Protein AF-A0A1H7WVZ8-F1 (afdb_monomer_lite)

Sequence (137 aa):
MSFRLKICACAIALVSASGCVYYPTAINAETFETIVEGRYDPSKQALLADCMFDGWDTVMNYAAFSQARLVKRASGYRLDAISLTNKLLTADLRDDGVITIARMKARSMSTTLGPEIAAAMTCLNRYDVTYKQVGTP

Structure (mmCIF, N/CA/C/O backbone):
data_AF-A0A1H7WVZ8-F1
#
_entry.id   AF-A0A1H7WVZ8-F1
#
loop_
_atom_site.group_PDB
_atom_site.id
_atom_site.type_symbol
_atom_site.label_atom_id
_atom_site.label_alt_id
_atom_site.label_comp_id
_atom_site.label_asym_id
_atom_site.label_entity_id
_atom_site.label_seq_id
_atom_site.pdbx_PDB_ins_code
_atom_site.Cartn_x
_atom_site.Cartn_y
_atom_site.Cartn_z
_atom_site.occupancy
_atom_site.B_iso_or_equiv
_atom_site.auth_seq_id
_atom_site.auth_comp_id
_atom_site.auth_asym_id
_atom_site.auth_atom_id
_atom_site.pdbx_PDB_model_num
ATOM 1 N N . MET A 1 1 ? 59.643 -41.767 -29.388 1.00 38.41 1 MET A N 1
ATOM 2 C CA . MET A 1 1 ? 59.659 -40.288 -29.343 1.00 38.41 1 MET A CA 1
ATOM 3 C C . MET A 1 1 ? 58.390 -39.81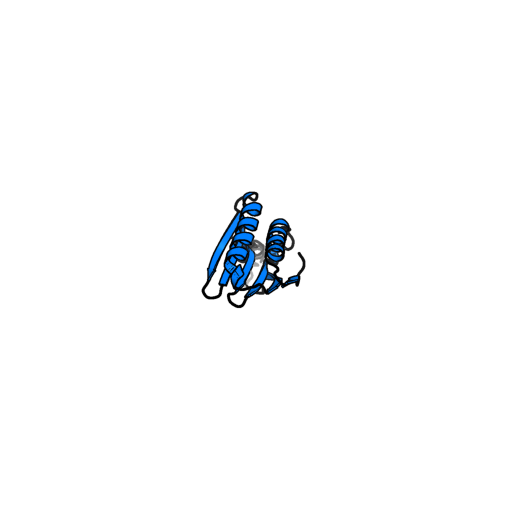6 -28.653 1.00 38.41 1 MET A C 1
ATOM 5 O O . MET A 1 1 ? 57.305 -40.159 -29.099 1.00 38.41 1 MET A O 1
ATOM 9 N N . SER A 1 2 ? 58.545 -39.130 -27.522 1.00 33.78 2 SER A N 1
ATOM 10 C CA . SER A 1 2 ? 57.467 -38.649 -26.652 1.00 33.78 2 SER A CA 1
ATOM 11 C C . SER A 1 2 ? 56.870 -37.316 -27.120 1.00 33.78 2 SER A C 1
ATOM 13 O O . SER A 1 2 ? 57.621 -36.416 -27.470 1.00 33.78 2 SER A O 1
ATOM 15 N N . PHE A 1 3 ? 55.537 -37.213 -26.998 1.00 36.47 3 PHE A N 1
ATOM 16 C CA . PHE A 1 3 ? 54.720 -36.054 -26.581 1.00 36.47 3 PHE A CA 1
ATOM 17 C C . PHE A 1 3 ? 54.907 -34.681 -27.279 1.00 36.47 3 PHE A C 1
ATOM 19 O O . PHE A 1 3 ? 55.936 -34.036 -27.135 1.00 36.47 3 PHE A O 1
ATOM 26 N N . ARG A 1 4 ? 53.833 -34.111 -27.858 1.00 40.03 4 ARG A N 1
ATOM 27 C CA . ARG A 1 4 ? 52.813 -33.257 -27.183 1.00 40.03 4 ARG A CA 1
ATOM 28 C C . ARG A 1 4 ? 51.833 -32.683 -28.224 1.00 40.03 4 ARG A C 1
ATOM 30 O O . ARG A 1 4 ? 52.191 -31.788 -28.982 1.00 40.03 4 ARG A O 1
ATOM 37 N N . LEU A 1 5 ? 50.579 -33.141 -28.208 1.00 41.66 5 LEU A N 1
ATOM 38 C CA . LEU A 1 5 ? 49.470 -32.455 -28.879 1.00 41.66 5 LEU A CA 1
ATOM 39 C C . LEU A 1 5 ? 49.094 -31.229 -28.025 1.00 41.66 5 LEU A C 1
ATOM 41 O O . LEU A 1 5 ? 48.560 -31.372 -26.926 1.00 41.66 5 LEU A O 1
ATOM 45 N N . LYS A 1 6 ? 49.423 -30.021 -28.494 1.00 44.91 6 LYS A N 1
ATOM 46 C CA . LYS A 1 6 ? 48.950 -28.762 -27.902 1.00 44.91 6 LYS A CA 1
ATOM 47 C C . LYS A 1 6 ? 47.522 -28.513 -28.387 1.00 44.91 6 LYS A C 1
ATOM 49 O O . LYS A 1 6 ? 47.321 -27.901 -29.430 1.00 44.91 6 LYS A O 1
ATOM 54 N N . ILE A 1 7 ? 46.537 -29.011 -27.647 1.00 50.94 7 ILE A N 1
ATOM 55 C CA . ILE A 1 7 ? 45.140 -28.627 -27.854 1.00 50.94 7 ILE A CA 1
ATOM 56 C C . ILE A 1 7 ? 44.992 -27.205 -27.308 1.00 50.94 7 ILE A C 1
ATOM 58 O O . ILE A 1 7 ? 45.063 -26.973 -26.102 1.00 50.94 7 ILE A O 1
ATOM 62 N N . CYS A 1 8 ? 44.879 -26.250 -28.232 1.00 41.50 8 CYS A N 1
ATOM 63 C CA . CYS A 1 8 ? 44.559 -24.853 -27.975 1.00 41.50 8 CYS A CA 1
ATOM 64 C C . CYS A 1 8 ? 43.297 -24.744 -27.110 1.00 41.50 8 CYS A C 1
ATOM 66 O O . CYS A 1 8 ? 42.184 -25.020 -27.554 1.00 41.50 8 CYS A O 1
ATOM 68 N N . ALA A 1 9 ? 43.495 -24.304 -25.872 1.00 46.31 9 ALA A N 1
ATOM 69 C CA . ALA A 1 9 ? 42.468 -23.874 -24.940 1.00 46.31 9 ALA A CA 1
ATOM 70 C C . ALA A 1 9 ? 41.797 -22.573 -25.424 1.00 46.31 9 ALA A C 1
ATOM 72 O O . ALA A 1 9 ? 42.121 -21.491 -24.948 1.00 46.31 9 ALA A O 1
ATOM 73 N N . CYS A 1 10 ? 40.876 -22.669 -26.387 1.00 44.88 10 CYS A N 1
ATOM 74 C CA . CYS A 1 10 ? 40.128 -21.514 -26.910 1.00 44.88 10 CYS A CA 1
ATOM 75 C C . CYS A 1 10 ? 38.605 -21.711 -26.930 1.00 44.88 10 CYS A C 1
ATOM 77 O O . CYS A 1 10 ? 37.918 -21.033 -27.686 1.00 44.88 10 CYS A O 1
ATOM 79 N N . ALA A 1 11 ? 38.049 -22.619 -26.124 1.00 48.12 11 ALA A N 1
ATOM 80 C CA . ALA A 1 11 ? 36.643 -22.997 -26.281 1.00 48.12 11 ALA A CA 1
ATOM 81 C C . ALA A 1 11 ? 35.822 -23.083 -24.987 1.00 48.12 11 ALA A C 1
ATOM 83 O O . ALA A 1 11 ? 34.915 -23.897 -24.944 1.00 48.12 11 ALA A O 1
ATOM 84 N N . ILE A 1 12 ? 36.079 -22.291 -23.937 1.00 50.00 12 ILE A N 1
ATOM 85 C CA . ILE A 1 12 ? 35.127 -22.181 -22.807 1.00 50.00 12 ILE A CA 1
ATOM 86 C C . ILE A 1 12 ? 35.235 -20.799 -22.139 1.00 50.00 12 ILE A C 1
ATOM 88 O O . ILE A 1 12 ? 35.856 -20.663 -21.092 1.00 50.00 12 ILE A O 1
ATOM 92 N N . ALA A 1 13 ? 34.666 -19.750 -22.736 1.00 46.44 13 ALA A N 1
ATOM 93 C CA . ALA A 1 13 ? 34.489 -18.464 -22.039 1.00 46.44 13 ALA A CA 1
ATOM 94 C C . ALA A 1 13 ? 33.355 -17.607 -22.632 1.00 46.44 13 ALA A C 1
ATOM 96 O O . ALA A 1 13 ? 33.483 -16.393 -22.740 1.00 46.44 13 ALA A O 1
ATOM 97 N N . LEU A 1 14 ? 32.250 -18.226 -23.057 1.00 47.19 14 LEU A N 1
ATOM 98 C CA . LEU A 1 14 ? 31.080 -17.510 -23.591 1.00 47.19 14 LEU A CA 1
ATOM 99 C C . LEU A 1 14 ? 29.764 -18.138 -23.101 1.00 47.19 14 LEU A C 1
ATOM 101 O O . LEU A 1 14 ? 28.813 -18.307 -23.853 1.00 47.19 14 LEU A O 1
ATOM 105 N N . VAL A 1 15 ? 29.710 -18.498 -21.815 1.00 49.81 15 VAL A N 1
ATOM 106 C CA . VAL A 1 15 ? 28.478 -18.950 -21.146 1.00 49.81 15 VAL A CA 1
ATOM 107 C C . VAL A 1 15 ? 28.370 -18.270 -19.783 1.00 49.81 15 VAL A C 1
ATOM 109 O O . VAL A 1 15 ? 28.648 -18.881 -18.759 1.00 49.81 15 VAL A O 1
ATOM 112 N N . SER A 1 16 ? 28.021 -16.982 -19.753 1.00 52.56 16 SER A N 1
ATOM 113 C CA . SER A 1 16 ? 27.610 -16.327 -18.492 1.00 52.56 16 SER A CA 1
ATOM 114 C C . SER A 1 16 ? 26.893 -14.978 -18.636 1.00 52.56 16 SER A C 1
ATOM 116 O O . SER A 1 16 ? 26.634 -14.336 -17.626 1.00 52.56 16 SER A O 1
ATOM 118 N N . ALA A 1 17 ? 26.507 -14.543 -19.841 1.00 49.12 17 ALA A N 1
ATOM 119 C CA . ALA A 1 17 ? 25.812 -13.260 -20.018 1.00 49.12 17 ALA A CA 1
ATOM 120 C C . ALA A 1 17 ? 24.357 -13.379 -20.503 1.00 49.12 17 ALA A C 1
ATOM 122 O O . ALA A 1 17 ? 23.755 -12.376 -20.871 1.00 49.12 17 ALA A O 1
ATOM 123 N N . SER A 1 18 ? 23.741 -14.566 -20.456 1.00 44.50 18 SER A N 1
ATOM 124 C CA . SER A 1 18 ? 22.276 -14.659 -20.459 1.00 44.50 18 SER A CA 1
ATOM 125 C C . SER A 1 18 ? 21.775 -14.423 -19.034 1.00 44.50 18 SER A C 1
ATOM 127 O O . SER A 1 18 ? 21.312 -15.340 -18.355 1.00 44.50 18 SER A O 1
ATOM 129 N N . GLY A 1 19 ? 21.935 -13.192 -18.548 1.00 46.25 19 GLY A N 1
ATOM 130 C CA . GLY A 1 19 ? 21.243 -12.742 -17.351 1.00 46.25 19 GLY A CA 1
ATOM 131 C C . GLY A 1 19 ? 19.753 -12.731 -17.657 1.00 46.25 19 GLY A C 1
ATOM 132 O O . GLY A 1 19 ? 19.230 -11.734 -18.145 1.00 46.25 19 GLY A O 1
ATOM 133 N N . CYS A 1 20 ? 19.068 -13.850 -17.416 1.00 51.06 20 CYS A N 1
ATOM 134 C CA . CYS A 1 20 ? 17.624 -13.829 -17.260 1.00 51.06 20 CYS A CA 1
ATOM 135 C C . CYS A 1 20 ? 17.352 -12.799 -16.167 1.00 51.06 20 CYS A C 1
ATOM 137 O O . CYS A 1 20 ? 17.705 -13.025 -15.010 1.00 51.06 20 CYS A O 1
ATOM 139 N N . VAL A 1 21 ? 16.789 -11.649 -16.538 1.00 50.06 21 VAL A N 1
ATOM 140 C CA . VAL A 1 21 ? 16.307 -10.664 -15.574 1.00 50.06 21 VAL A CA 1
ATOM 141 C C . VAL A 1 21 ? 15.104 -11.308 -14.893 1.00 50.06 21 VAL A C 1
ATOM 143 O O . VAL A 1 21 ? 13.960 -11.146 -15.312 1.00 50.06 21 VAL A O 1
ATOM 146 N N . TYR A 1 22 ? 15.378 -12.156 -13.902 1.00 52.34 22 TYR A N 1
ATOM 147 C CA . TYR A 1 22 ? 14.358 -12.774 -13.081 1.00 52.34 22 TYR A CA 1
ATOM 148 C C . TYR A 1 22 ? 13.887 -11.703 -12.113 1.00 52.34 22 TYR A C 1
ATOM 150 O O . TYR A 1 22 ? 14.508 -11.435 -11.085 1.00 52.34 22 TYR A O 1
ATOM 158 N N . TYR A 1 23 ? 12.816 -11.022 -12.499 1.00 56.84 23 TYR A N 1
ATOM 159 C CA . TYR A 1 23 ? 12.153 -10.100 -11.603 1.00 56.84 23 TYR A CA 1
ATOM 160 C C . TYR A 1 23 ? 11.539 -10.910 -10.454 1.00 56.84 23 TYR A C 1
ATOM 162 O O . TYR A 1 23 ? 10.819 -11.884 -10.695 1.00 56.84 23 TYR A O 1
ATOM 170 N N . PRO A 1 24 ? 11.848 -10.557 -9.200 1.00 57.88 24 PRO A N 1
ATOM 171 C CA . PRO A 1 24 ? 11.437 -11.359 -8.065 1.00 57.88 24 PRO A CA 1
ATOM 172 C C . PRO A 1 24 ? 9.913 -11.358 -7.911 1.00 57.88 24 PRO A C 1
ATOM 174 O O . PRO A 1 24 ? 9.272 -10.317 -7.793 1.00 57.88 24 PRO A O 1
ATOM 177 N N . THR A 1 25 ? 9.321 -12.549 -7.890 1.00 62.41 25 THR A N 1
ATOM 178 C CA . THR A 1 25 ? 7.893 -12.752 -7.596 1.00 62.41 25 THR A CA 1
ATOM 179 C C . THR A 1 25 ? 7.626 -12.872 -6.094 1.00 62.41 25 THR A C 1
ATOM 181 O O . THR A 1 25 ? 6.514 -12.608 -5.624 1.00 62.41 25 THR A O 1
ATOM 184 N N . ALA A 1 26 ? 8.655 -13.261 -5.336 1.00 68.75 26 ALA A N 1
ATOM 185 C CA . ALA A 1 26 ? 8.633 -13.327 -3.885 1.00 68.75 26 ALA A CA 1
ATOM 186 C C . ALA A 1 26 ? 8.788 -11.928 -3.284 1.00 68.75 26 ALA A C 1
ATOM 188 O O . ALA A 1 26 ? 9.601 -11.135 -3.748 1.00 68.75 26 ALA A O 1
ATOM 189 N N . ILE A 1 27 ? 8.018 -11.649 -2.232 1.00 72.69 27 ILE A N 1
ATOM 190 C CA . ILE A 1 27 ? 8.122 -10.398 -1.480 1.00 72.69 27 ILE A CA 1
ATOM 191 C C . ILE A 1 27 ? 8.938 -10.659 -0.233 1.00 72.69 27 ILE A C 1
ATOM 193 O O . ILE A 1 27 ? 8.481 -11.352 0.674 1.00 72.69 27 ILE A O 1
ATOM 197 N N . ASN A 1 28 ? 10.140 -10.104 -0.207 1.00 82.38 28 ASN A N 1
ATOM 198 C CA . ASN A 1 28 ? 11.035 -10.135 0.938 1.00 82.38 28 ASN A CA 1
ATOM 199 C C . ASN A 1 28 ? 11.855 -8.835 0.990 1.00 82.38 28 ASN A C 1
ATOM 201 O O . ASN A 1 28 ? 11.836 -8.037 0.052 1.00 82.38 28 ASN A O 1
ATOM 205 N N . ALA A 1 29 ? 12.597 -8.636 2.078 1.00 81.81 29 ALA A N 1
ATOM 206 C CA . ALA A 1 29 ? 13.396 -7.428 2.287 1.00 81.81 29 ALA A CA 1
ATOM 207 C C . ALA A 1 29 ? 14.534 -7.247 1.261 1.00 81.81 29 ALA A C 1
ATOM 209 O O . ALA A 1 29 ? 15.064 -6.148 1.107 1.00 81.81 29 ALA A O 1
ATOM 210 N N . GLU A 1 30 ? 14.930 -8.299 0.543 1.00 83.12 30 GLU A N 1
ATOM 211 C CA . GLU A 1 30 ? 15.957 -8.219 -0.503 1.00 83.12 30 GLU A CA 1
ATOM 212 C C . GLU A 1 30 ? 15.401 -7.613 -1.795 1.00 83.12 30 GLU A C 1
ATOM 214 O O . GLU A 1 30 ? 16.125 -6.963 -2.544 1.00 83.12 30 GLU A O 1
ATOM 219 N N . THR A 1 31 ? 14.104 -7.791 -2.039 1.00 84.50 31 THR A N 1
ATOM 220 C CA . THR A 1 31 ? 13.451 -7.510 -3.324 1.00 84.50 31 THR A CA 1
ATOM 221 C C . THR A 1 31 ? 12.484 -6.334 -3.249 1.00 84.50 31 THR A C 1
ATOM 223 O O . THR A 1 31 ? 12.278 -5.648 -4.252 1.00 84.50 31 THR A O 1
ATOM 226 N N . PHE A 1 32 ? 11.958 -6.053 -2.055 1.00 90.06 32 PHE A N 1
ATOM 227 C CA . PHE A 1 32 ? 11.073 -4.934 -1.766 1.00 90.06 32 PHE A CA 1
ATOM 228 C C . PHE A 1 32 ? 11.655 -4.027 -0.685 1.00 90.06 32 PHE A C 1
ATOM 230 O O . PHE A 1 32 ? 12.353 -4.472 0.226 1.00 90.06 32 PHE A O 1
ATOM 237 N N . GLU A 1 33 ? 11.355 -2.742 -0.794 1.00 90.75 33 GLU A N 1
ATOM 238 C CA . GLU A 1 33 ? 11.602 -1.741 0.235 1.00 90.75 33 GLU A CA 1
ATOM 239 C C . GLU A 1 33 ? 10.286 -1.105 0.661 1.00 90.75 33 GLU A C 1
ATOM 241 O O . GLU A 1 33 ? 9.432 -0.800 -0.173 1.00 90.75 33 GLU A O 1
ATOM 246 N N . THR A 1 34 ? 10.105 -0.921 1.965 1.00 92.94 34 THR A N 1
ATOM 247 C CA . THR A 1 34 ? 8.959 -0.175 2.475 1.00 92.94 34 THR A CA 1
ATOM 248 C C . THR A 1 34 ? 9.135 1.297 2.126 1.00 92.94 34 THR A C 1
ATOM 250 O O . THR A 1 34 ? 10.190 1.874 2.378 1.00 92.94 34 THR A O 1
ATOM 253 N N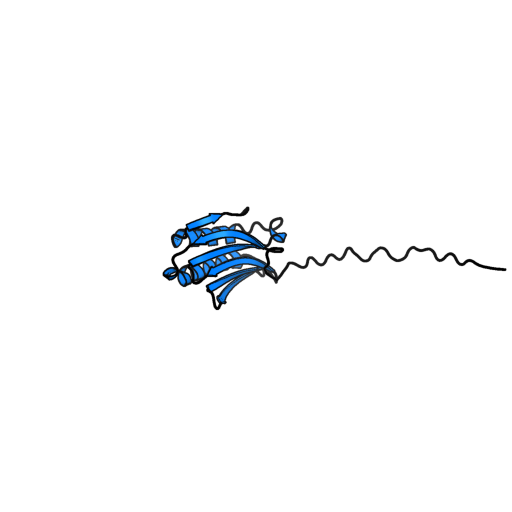 . ILE A 1 35 ? 8.099 1.904 1.554 1.00 93.38 35 ILE A N 1
ATOM 254 C CA . ILE A 1 35 ? 8.068 3.330 1.212 1.00 93.38 35 ILE A CA 1
ATOM 255 C C . ILE A 1 35 ? 7.102 4.110 2.105 1.00 93.38 35 ILE A C 1
ATOM 257 O O . ILE A 1 35 ? 7.316 5.298 2.335 1.00 93.38 35 ILE A O 1
ATOM 261 N N . VAL A 1 36 ? 6.078 3.450 2.657 1.00 95.44 36 VAL A N 1
ATOM 262 C CA . VAL A 1 36 ? 5.121 4.050 3.595 1.00 95.44 36 VAL A CA 1
ATOM 263 C C . VAL A 1 36 ? 4.829 3.083 4.731 1.00 95.44 36 VAL A C 1
ATOM 265 O O . VAL A 1 36 ? 4.556 1.908 4.497 1.00 95.44 36 VAL A O 1
ATOM 268 N N . GLU A 1 37 ? 4.812 3.604 5.952 1.00 96.69 37 GLU A N 1
ATOM 269 C CA . GLU A 1 37 ? 4.330 2.900 7.141 1.00 96.69 37 GLU A CA 1
ATOM 270 C C . GLU A 1 37 ? 3.347 3.785 7.891 1.00 96.69 37 GLU A C 1
ATOM 272 O O . GLU A 1 37 ? 3.548 4.996 7.994 1.00 96.69 37 GLU A O 1
ATOM 277 N N . GLY A 1 38 ? 2.285 3.204 8.440 1.00 96.94 38 GLY A N 1
ATOM 278 C CA . GLY A 1 38 ? 1.291 3.987 9.153 1.00 96.94 38 GLY A CA 1
ATOM 279 C C . GLY A 1 38 ? 0.348 3.185 10.027 1.00 96.94 38 GLY A C 1
ATOM 280 O O . GLY A 1 38 ? 0.451 1.964 10.168 1.00 96.94 38 GLY A O 1
ATOM 281 N N . ARG A 1 39 ? -0.594 3.919 10.615 1.00 98.19 39 ARG A N 1
ATOM 282 C CA . ARG A 1 39 ? -1.706 3.397 11.395 1.00 98.19 39 ARG A CA 1
ATOM 283 C C . ARG A 1 39 ? -3.024 3.992 10.934 1.00 98.19 39 ARG A C 1
ATOM 285 O O . ARG A 1 39 ? -3.122 5.195 10.701 1.00 98.19 39 ARG A O 1
ATOM 292 N N . TYR A 1 40 ? -4.030 3.138 10.848 1.00 97.69 40 TYR A N 1
ATOM 293 C CA . TYR A 1 40 ? -5.396 3.484 10.488 1.00 97.69 40 TYR A CA 1
ATOM 294 C C . TYR A 1 40 ? -6.371 2.912 11.525 1.00 97.69 40 TYR A C 1
ATOM 296 O O . TYR A 1 40 ? -6.007 2.044 12.320 1.00 97.69 40 TYR A O 1
ATOM 304 N N . ASP A 1 41 ? -7.606 3.409 11.528 1.00 97.75 41 ASP A N 1
ATOM 305 C CA . ASP A 1 41 ? -8.689 2.848 12.339 1.00 97.75 41 ASP A CA 1
ATOM 306 C C . ASP A 1 41 ? -9.122 1.488 11.754 1.00 97.75 41 ASP A C 1
ATOM 308 O O . ASP A 1 41 ? -9.630 1.466 10.627 1.00 97.75 41 ASP A O 1
ATOM 312 N N . PRO A 1 42 ? -8.971 0.360 12.481 1.00 97.12 42 PRO A N 1
ATOM 313 C CA . PRO A 1 42 ? -9.348 -0.963 11.983 1.00 97.12 42 PRO A CA 1
ATOM 314 C C . PRO A 1 42 ? -10.797 -1.057 11.486 1.00 97.12 42 PRO A C 1
ATOM 316 O O . PRO A 1 42 ? -11.075 -1.841 10.579 1.00 97.12 42 PRO A O 1
ATOM 319 N N . SER A 1 43 ? -11.716 -0.233 12.005 1.00 97.38 43 SER A N 1
ATOM 320 C CA . SER A 1 43 ? -13.108 -0.197 11.534 1.00 97.38 43 SER A CA 1
ATOM 321 C C . SER A 1 43 ? -13.241 0.266 10.074 1.00 97.38 43 SER A C 1
ATOM 323 O O . SER A 1 43 ? -14.191 -0.106 9.387 1.00 97.38 43 SER A O 1
ATOM 325 N N . LYS A 1 44 ? -12.256 1.019 9.566 1.00 97.31 44 LYS A N 1
ATOM 326 C CA . LYS A 1 44 ? -12.184 1.514 8.184 1.00 97.31 44 LYS A CA 1
ATOM 327 C C . LYS A 1 44 ? -11.404 0.575 7.250 1.00 97.31 44 LYS A C 1
ATOM 329 O O . LYS A 1 44 ? -11.242 0.909 6.080 1.00 97.31 44 LYS A O 1
ATOM 334 N N . GLN A 1 45 ? -10.925 -0.585 7.724 1.00 97.69 45 GLN A N 1
ATOM 335 C CA . GLN A 1 45 ? -10.018 -1.465 6.969 1.00 97.69 45 GLN A CA 1
ATOM 336 C C . GLN A 1 45 ? -10.537 -1.818 5.570 1.00 97.69 45 GLN A C 1
ATOM 338 O O . GLN A 1 45 ? -9.806 -1.662 4.595 1.00 97.69 45 GLN A O 1
ATOM 343 N N . ALA A 1 46 ? -11.776 -2.312 5.478 1.00 97.06 46 ALA A N 1
ATOM 344 C CA . ALA A 1 46 ? -12.349 -2.757 4.209 1.00 97.06 46 ALA A CA 1
ATOM 345 C C . ALA A 1 46 ? -12.485 -1.589 3.223 1.00 97.06 46 ALA A C 1
ATOM 347 O O . ALA A 1 46 ? -12.053 -1.695 2.085 1.00 97.06 46 ALA A O 1
ATOM 348 N N . LEU A 1 47 ? -12.967 -0.437 3.699 1.00 97.81 47 LEU A N 1
ATOM 349 C CA . LEU A 1 47 ? -13.105 0.774 2.887 1.00 97.81 47 LEU A CA 1
ATOM 350 C C . LEU A 1 47 ? -11.752 1.302 2.391 1.00 97.81 47 LEU A C 1
ATOM 352 O O . LEU A 1 47 ? -11.641 1.760 1.255 1.00 97.81 47 LEU A O 1
ATOM 356 N N . LEU A 1 48 ? -10.719 1.236 3.235 1.00 98.00 48 LEU A N 1
ATOM 357 C CA . LEU A 1 48 ? -9.367 1.624 2.851 1.00 98.00 48 LEU A CA 1
ATOM 358 C C . LEU A 1 48 ? -8.791 0.660 1.803 1.00 98.00 48 LEU A C 1
ATOM 360 O O . LEU A 1 48 ? -8.215 1.120 0.818 1.00 98.00 48 LEU A O 1
ATOM 364 N N . ALA A 1 49 ? -8.973 -0.652 1.989 1.00 97.94 49 ALA A N 1
ATOM 365 C CA . ALA A 1 49 ? -8.580 -1.667 1.013 1.00 97.94 49 ALA A CA 1
ATOM 366 C C . ALA A 1 49 ? -9.287 -1.467 -0.335 1.00 97.94 49 ALA A C 1
ATOM 368 O O . ALA A 1 49 ? -8.612 -1.446 -1.360 1.00 97.94 49 ALA A O 1
ATOM 369 N N . ASP A 1 50 ? -10.603 -1.261 -0.336 1.00 97.88 50 ASP A N 1
ATOM 370 C CA . ASP A 1 50 ? -11.383 -1.054 -1.558 1.00 97.88 50 ASP A CA 1
ATOM 371 C C . ASP A 1 50 ? -10.943 0.223 -2.285 1.00 97.88 50 ASP A C 1
ATOM 373 O O . ASP A 1 50 ? -10.642 0.180 -3.472 1.00 97.88 50 ASP A O 1
ATOM 377 N N . CYS A 1 51 ? -10.775 1.340 -1.566 1.00 98.06 51 CYS A N 1
ATOM 378 C CA . CYS A 1 51 ? -10.282 2.585 -2.163 1.00 98.06 51 CYS A CA 1
ATOM 379 C C . CYS A 1 51 ? -8.920 2.404 -2.840 1.00 98.06 51 CYS A C 1
ATOM 381 O O . CYS A 1 51 ? -8.709 2.871 -3.960 1.00 98.06 51 CYS A O 1
ATOM 383 N N . MET A 1 52 ? -7.976 1.749 -2.154 1.00 97.38 52 MET A N 1
ATOM 384 C CA . MET A 1 52 ? -6.640 1.532 -2.705 1.00 97.38 52 MET A CA 1
ATOM 385 C C . MET A 1 52 ? -6.684 0.595 -3.913 1.00 97.38 52 MET A C 1
ATOM 387 O O . MET A 1 52 ? -5.959 0.826 -4.879 1.00 97.38 52 MET A O 1
ATOM 391 N N . PHE A 1 53 ? -7.536 -0.433 -3.875 1.00 97.12 53 PHE A N 1
ATOM 392 C CA . PHE A 1 53 ? -7.731 -1.347 -4.992 1.00 97.12 53 PHE A CA 1
ATOM 393 C C . PHE A 1 53 ? -8.307 -0.613 -6.202 1.00 97.12 53 PHE A C 1
ATOM 395 O O . PHE A 1 53 ? -7.698 -0.683 -7.261 1.00 97.12 53 PHE A O 1
ATOM 402 N N . ASP A 1 54 ? -9.386 0.153 -6.035 1.00 95.81 54 ASP A N 1
ATOM 403 C CA . ASP A 1 54 ? -10.002 0.937 -7.111 1.00 95.81 54 ASP A CA 1
ATOM 404 C C . ASP A 1 54 ? -9.014 1.943 -7.712 1.00 95.81 54 ASP A C 1
ATOM 406 O O . ASP A 1 54 ? -8.929 2.108 -8.931 1.00 95.81 54 ASP A O 1
ATOM 410 N N . GLY A 1 55 ? -8.226 2.603 -6.858 1.00 94.12 55 GLY A N 1
ATOM 411 C CA . GLY A 1 55 ? -7.186 3.533 -7.279 1.00 94.12 55 GLY A CA 1
ATOM 412 C C . GLY A 1 55 ? -6.105 2.855 -8.121 1.00 94.12 55 GLY A C 1
ATOM 413 O O . GLY A 1 55 ? -5.729 3.375 -9.172 1.00 94.12 55 GLY A O 1
ATOM 414 N N . TRP A 1 56 ? -5.626 1.686 -7.691 1.00 94.25 56 TRP A N 1
ATOM 415 C CA . TRP A 1 56 ? -4.635 0.908 -8.436 1.00 94.25 56 TRP A CA 1
ATOM 416 C C . TRP A 1 56 ? -5.210 0.314 -9.713 1.00 94.25 56 TRP A C 1
ATOM 418 O O . TRP A 1 56 ? -4.592 0.448 -10.761 1.00 94.25 56 TRP A O 1
ATOM 428 N N . ASP A 1 57 ? -6.396 -0.281 -9.664 1.00 92.25 57 ASP A N 1
ATOM 429 C CA . ASP A 1 57 ? -7.049 -0.854 -10.837 1.00 92.25 57 ASP A CA 1
ATOM 430 C C . ASP A 1 57 ? -7.265 0.216 -11.913 1.00 92.25 57 ASP A C 1
ATOM 432 O O . ASP A 1 57 ? -6.908 0.026 -13.074 1.00 92.25 57 ASP A O 1
ATOM 436 N N . THR A 1 58 ? -7.711 1.410 -11.508 1.00 90.94 58 THR A N 1
ATOM 437 C CA . THR A 1 58 ? -7.887 2.551 -12.413 1.00 90.94 58 THR A CA 1
ATOM 438 C C . THR A 1 58 ? -6.586 2.938 -13.111 1.00 90.94 58 THR A C 1
ATOM 440 O O . THR A 1 58 ? -6.575 3.069 -14.332 1.00 90.94 58 THR A O 1
ATOM 443 N N . VAL A 1 59 ? -5.482 3.132 -12.378 1.00 88.25 59 VAL A N 1
ATOM 444 C CA . VAL A 1 59 ? -4.216 3.564 -13.004 1.00 88.25 59 VAL A CA 1
ATOM 445 C C . VAL A 1 59 ? -3.554 2.441 -13.805 1.00 88.25 59 VAL A C 1
ATOM 447 O O . VAL A 1 59 ? -2.931 2.706 -14.833 1.00 88.25 59 VAL A O 1
ATOM 450 N N . MET A 1 60 ? -3.723 1.187 -13.382 1.00 85.31 60 MET A N 1
ATOM 451 C CA . MET A 1 60 ? -3.106 0.026 -14.020 1.00 85.31 60 MET A CA 1
ATOM 452 C C . MET A 1 60 ? -3.849 -0.434 -15.272 1.00 85.31 60 MET A C 1
ATOM 454 O O . MET A 1 60 ? -3.199 -0.956 -16.175 1.00 85.31 60 MET A O 1
ATOM 458 N N . ASN A 1 61 ? -5.156 -0.174 -15.385 1.00 78.12 61 ASN A N 1
ATOM 459 C CA . ASN A 1 61 ? -5.937 -0.455 -16.595 1.00 78.12 61 ASN A CA 1
ATOM 460 C C . ASN A 1 61 ? -5.406 0.274 -17.845 1.00 78.12 61 ASN A C 1
ATOM 462 O O . ASN A 1 61 ? -5.647 -0.166 -18.968 1.00 78.12 61 ASN A O 1
ATOM 466 N N . TYR A 1 62 ? -4.640 1.357 -17.677 1.00 71.69 62 TYR A N 1
ATOM 467 C CA . TYR A 1 62 ? -3.993 2.067 -18.786 1.00 71.69 62 TYR A CA 1
ATOM 468 C C . TYR A 1 62 ? -2.655 1.451 -19.223 1.00 71.69 62 TYR A C 1
ATOM 470 O O . TYR A 1 62 ? -2.120 1.823 -20.269 1.00 71.69 62 TYR A O 1
ATOM 478 N N . ALA A 1 63 ? -2.099 0.514 -18.452 1.00 72.44 63 ALA A N 1
ATOM 479 C CA . ALA A 1 63 ? -0.839 -0.152 -18.751 1.00 72.44 63 ALA A CA 1
ATOM 480 C C . ALA A 1 63 ? -1.085 -1.572 -19.290 1.00 72.44 63 ALA A C 1
ATOM 482 O O . ALA A 1 63 ? -1.776 -2.385 -18.678 1.00 72.44 63 ALA A O 1
ATOM 483 N N . ALA A 1 64 ? -0.486 -1.901 -20.438 1.00 70.44 64 ALA A N 1
ATOM 484 C CA . ALA A 1 64 ? -0.627 -3.230 -21.028 1.00 70.44 64 ALA A CA 1
ATOM 485 C C . ALA A 1 64 ? -0.102 -4.320 -20.075 1.00 70.44 64 ALA A C 1
ATOM 487 O O . ALA A 1 64 ? 1.022 -4.236 -19.578 1.00 70.44 64 ALA A O 1
ATOM 488 N N . PHE A 1 65 ? -0.912 -5.364 -19.869 1.00 80.12 65 PHE A N 1
ATOM 489 C CA . PHE A 1 65 ? -0.619 -6.510 -18.997 1.00 80.12 65 PHE A CA 1
ATOM 490 C C . PHE A 1 65 ? -0.409 -6.164 -17.516 1.00 80.12 65 PHE A C 1
ATOM 492 O O . PHE A 1 65 ? 0.337 -6.855 -16.820 1.00 80.12 65 PHE A O 1
ATOM 499 N N . SER A 1 66 ? -1.070 -5.120 -17.025 1.00 86.06 66 SER A N 1
ATOM 500 C CA . SER A 1 66 ? -1.057 -4.732 -15.617 1.00 86.06 66 SER A CA 1
ATOM 501 C C . SER A 1 66 ? -2.409 -5.009 -14.954 1.00 86.06 66 SER A C 1
ATOM 503 O O . SER A 1 66 ? -3.443 -4.959 -15.610 1.00 86.06 66 SER A O 1
ATOM 505 N N . GLN A 1 67 ? -2.403 -5.350 -13.666 1.00 89.88 67 GLN A N 1
ATOM 506 C CA . GLN A 1 67 ? -3.611 -5.565 -12.865 1.00 89.88 67 GLN A CA 1
ATOM 507 C C . GLN A 1 67 ? -3.363 -5.219 -11.395 1.00 89.88 67 GLN A C 1
ATOM 509 O O . GLN A 1 67 ? -2.282 -5.493 -10.859 1.00 89.88 67 GLN A O 1
ATOM 514 N N . ALA A 1 68 ? -4.389 -4.704 -10.725 1.00 92.69 68 ALA A N 1
ATOM 515 C CA . ALA A 1 68 ? -4.446 -4.707 -9.273 1.00 92.69 68 ALA A CA 1
ATOM 516 C C . ALA A 1 68 ? -5.022 -6.042 -8.782 1.00 92.69 68 ALA A C 1
ATOM 518 O O . ALA A 1 68 ? -5.845 -6.679 -9.439 1.00 92.69 68 ALA A O 1
ATOM 519 N N . ARG A 1 69 ? -4.600 -6.492 -7.602 1.00 93.69 69 ARG A N 1
ATOM 520 C CA . ARG A 1 69 ? -5.162 -7.673 -6.943 1.00 93.69 69 ARG A CA 1
ATOM 521 C C . ARG A 1 69 ? -5.376 -7.389 -5.467 1.00 93.69 69 ARG A C 1
ATOM 523 O O . ARG A 1 69 ? -4.415 -7.077 -4.774 1.00 93.69 69 ARG A O 1
ATOM 530 N N . LEU A 1 70 ? -6.596 -7.603 -4.985 1.00 96.31 70 LEU A N 1
ATOM 531 C CA . LEU A 1 70 ? -6.958 -7.567 -3.568 1.00 96.31 70 LEU A CA 1
ATOM 532 C C . LEU A 1 70 ? -7.153 -8.995 -3.032 1.00 96.31 70 LEU A C 1
ATOM 534 O O . LEU A 1 70 ? -7.818 -9.819 -3.655 1.00 96.31 70 LEU A O 1
ATOM 538 N N . VAL A 1 71 ? -6.565 -9.303 -1.875 1.00 95.81 71 VAL A N 1
ATOM 539 C CA . VAL A 1 71 ? -6.665 -10.612 -1.211 1.00 95.81 71 VAL A CA 1
ATOM 540 C C . VAL A 1 71 ? -6.892 -10.420 0.287 1.00 95.81 71 VAL A C 1
ATOM 542 O O . VAL A 1 71 ? -6.066 -9.802 0.959 1.00 95.81 71 VAL A O 1
ATOM 545 N N . LYS A 1 72 ? -7.955 -11.013 0.848 1.00 95.94 72 LYS A N 1
ATOM 546 C CA . LYS A 1 72 ? -8.086 -11.153 2.308 1.00 95.94 72 LYS A CA 1
ATOM 547 C C . LYS A 1 72 ? -7.164 -12.274 2.798 1.00 95.94 72 LYS A C 1
ATOM 549 O O . LYS A 1 72 ? -7.170 -13.385 2.273 1.00 95.94 72 LYS A O 1
ATOM 554 N N . ARG A 1 73 ? -6.361 -11.971 3.813 1.00 93.75 73 ARG A N 1
ATOM 555 C CA . ARG A 1 73 ? -5.476 -12.889 4.538 1.00 93.75 73 ARG A CA 1
ATOM 556 C C . ARG A 1 73 ? -5.971 -13.058 5.973 1.00 93.75 73 ARG A C 1
ATOM 558 O O . ARG A 1 73 ? -6.797 -12.286 6.450 1.00 93.75 73 ARG A O 1
ATOM 565 N N . ALA A 1 74 ? -5.408 -14.037 6.678 1.00 93.88 74 ALA A N 1
ATOM 566 C CA . ALA A 1 74 ? -5.731 -14.298 8.082 1.00 93.88 74 ALA A CA 1
ATOM 567 C C . ALA A 1 74 ? -5.452 -13.109 9.022 1.00 93.88 74 ALA A C 1
ATOM 569 O O . ALA A 1 74 ? -6.019 -13.058 10.102 1.00 93.88 74 ALA A O 1
ATOM 570 N N . SER A 1 75 ? -4.571 -12.185 8.625 1.00 93.56 75 SER A N 1
ATOM 571 C CA . SER A 1 75 ? -4.132 -11.055 9.449 1.00 93.56 75 SER A CA 1
ATOM 572 C C . SER A 1 75 ? -4.527 -9.686 8.895 1.00 93.56 75 SER A C 1
ATOM 574 O O . SER A 1 75 ? -3.965 -8.688 9.345 1.00 93.56 75 SER A O 1
ATOM 576 N N . GLY A 1 76 ? -5.352 -9.614 7.845 1.00 97.06 76 GLY A N 1
ATOM 577 C CA . GLY A 1 76 ? -5.582 -8.353 7.141 1.00 97.06 76 GLY A CA 1
ATOM 578 C C . GLY A 1 76 ? -5.968 -8.481 5.677 1.00 97.06 76 GLY A C 1
ATOM 579 O O . GLY A 1 76 ? -6.230 -9.573 5.182 1.00 97.06 76 GLY A O 1
ATOM 580 N N . TYR A 1 77 ? -5.988 -7.357 4.970 1.00 98.12 77 TYR A N 1
ATOM 581 C CA . TYR A 1 77 ? -6.030 -7.328 3.509 1.00 98.12 77 TYR A CA 1
ATOM 582 C C . TYR A 1 77 ? -4.636 -7.113 2.946 1.00 98.12 77 TYR A C 1
ATOM 584 O O . TYR A 1 77 ? -3.788 -6.464 3.557 1.00 98.12 77 TYR A O 1
ATOM 592 N N . ARG A 1 78 ? -4.420 -7.636 1.747 1.00 96.50 78 ARG A N 1
ATOM 593 C CA . ARG A 1 78 ? -3.252 -7.325 0.948 1.00 96.50 78 ARG A CA 1
ATOM 594 C C . ARG A 1 78 ? -3.659 -6.927 -0.449 1.00 96.50 78 ARG A C 1
ATOM 596 O O . ARG A 1 78 ? -4.460 -7.614 -1.081 1.00 96.50 78 ARG A O 1
ATOM 603 N N . LEU A 1 79 ? -3.016 -5.881 -0.933 1.00 96.19 79 LEU A N 1
ATOM 604 C CA . LEU A 1 79 ? -3.088 -5.444 -2.305 1.00 96.19 79 LEU A CA 1
ATOM 605 C C . LEU A 1 79 ? -1.743 -5.675 -2.987 1.00 96.19 79 LEU A C 1
ATOM 607 O O . LEU A 1 79 ? -0.693 -5.401 -2.405 1.00 96.19 79 LEU A O 1
ATOM 611 N N . ASP A 1 80 ? -1.777 -6.154 -4.226 1.00 93.25 80 ASP A N 1
ATOM 612 C CA . ASP A 1 80 ? -0.622 -6.256 -5.112 1.00 93.25 80 ASP A CA 1
ATOM 613 C C . ASP A 1 80 ? -0.912 -5.476 -6.411 1.00 93.25 80 ASP A C 1
ATOM 615 O O . ASP A 1 80 ? -1.902 -5.752 -7.087 1.00 93.25 80 ASP A O 1
ATOM 619 N N . ALA A 1 81 ? -0.031 -4.552 -6.791 1.00 91.75 81 ALA A N 1
ATOM 620 C CA . ALA A 1 81 ? 0.048 -3.996 -8.139 1.00 91.75 81 ALA A CA 1
ATOM 621 C C . ALA A 1 81 ? 0.972 -4.892 -8.972 1.00 91.75 81 ALA A C 1
ATOM 623 O O . ALA A 1 81 ? 2.158 -5.030 -8.655 1.00 91.75 81 ALA A O 1
ATOM 624 N N . ILE A 1 82 ? 0.443 -5.543 -10.005 1.00 88.81 82 ILE A N 1
ATOM 625 C CA . ILE A 1 82 ? 1.145 -6.566 -10.786 1.00 88.81 82 ILE A CA 1
ATOM 626 C C . ILE A 1 82 ? 1.270 -6.120 -12.241 1.00 88.81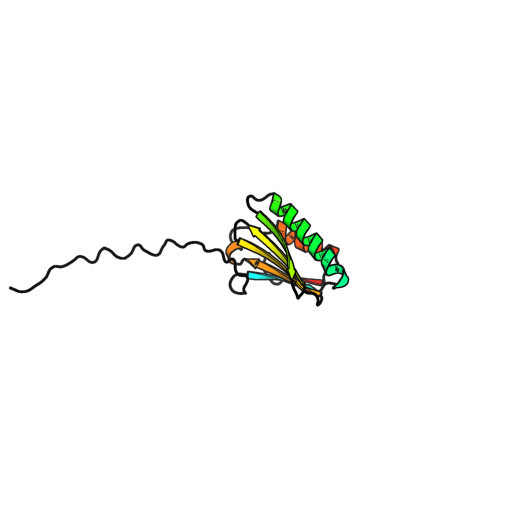 82 ILE A C 1
ATOM 628 O O . ILE A 1 82 ? 0.273 -5.776 -12.859 1.00 88.81 82 ILE A O 1
ATOM 632 N N . SER A 1 83 ? 2.467 -6.202 -12.818 1.00 85.62 83 SER A N 1
ATOM 633 C CA . SER A 1 8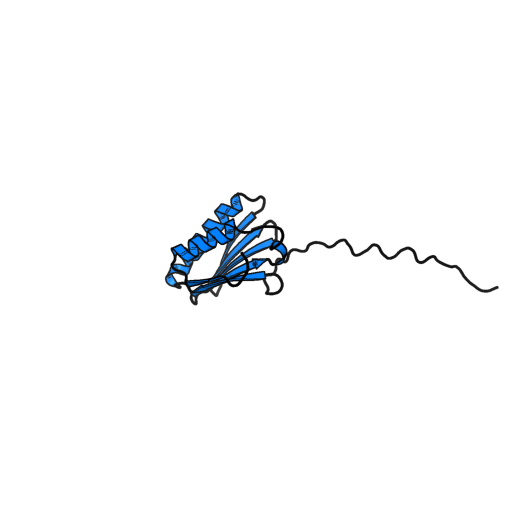3 ? 2.679 -6.062 -14.264 1.00 85.62 83 SER A CA 1
ATOM 634 C C . SER A 1 83 ? 3.350 -7.311 -14.819 1.00 85.62 83 SER A C 1
ATOM 636 O O . SER A 1 83 ? 4.391 -7.741 -14.311 1.00 85.62 83 SER A O 1
ATOM 638 N N . LEU A 1 84 ? 2.751 -7.905 -15.852 1.00 83.62 84 LEU A N 1
ATOM 639 C CA . LEU A 1 84 ? 3.059 -9.246 -16.346 1.00 83.62 84 LEU A CA 1
ATOM 640 C C . LEU A 1 84 ? 3.018 -10.257 -15.187 1.00 83.62 84 LEU A C 1
ATOM 642 O O . LEU A 1 84 ? 1.957 -10.554 -14.642 1.00 83.62 84 LEU A O 1
ATOM 646 N N . THR A 1 85 ? 4.180 -10.763 -14.781 1.00 76.81 85 THR A N 1
ATOM 647 C CA . THR A 1 85 ? 4.350 -11.707 -13.669 1.00 76.81 85 THR A CA 1
ATOM 648 C C . THR A 1 85 ? 4.868 -11.048 -12.391 1.00 76.81 85 THR A C 1
ATOM 650 O O . THR A 1 85 ? 5.029 -11.720 -11.375 1.00 76.81 85 THR A O 1
ATOM 653 N N . ASN A 1 86 ? 5.162 -9.748 -12.428 1.00 81.00 86 ASN A N 1
ATOM 654 C CA . ASN A 1 86 ? 5.971 -9.077 -11.420 1.00 81.00 86 ASN A CA 1
ATOM 655 C C . ASN A 1 86 ? 5.105 -8.223 -10.511 1.00 81.00 86 ASN A C 1
ATOM 657 O O . ASN A 1 86 ? 4.374 -7.351 -10.977 1.00 81.00 86 ASN A O 1
ATOM 661 N N . LYS A 1 87 ? 5.242 -8.435 -9.204 1.00 86.94 87 LYS A N 1
ATOM 662 C CA . LYS A 1 87 ? 4.678 -7.528 -8.206 1.00 86.94 87 LYS A CA 1
ATOM 663 C C . LYS A 1 87 ? 5.536 -6.270 -8.174 1.00 86.94 87 LYS A C 1
ATOM 665 O O . LYS A 1 87 ? 6.745 -6.362 -8.012 1.00 86.94 87 LYS A O 1
ATOM 670 N N . LEU A 1 88 ? 4.930 -5.109 -8.358 1.00 88.25 88 LEU A N 1
ATOM 671 C CA . LEU A 1 88 ? 5.639 -3.833 -8.414 1.00 88.25 88 LEU A CA 1
ATOM 672 C C . LEU A 1 88 ? 5.485 -3.049 -7.114 1.00 88.25 88 LEU A C 1
ATOM 674 O O . LEU A 1 88 ? 6.456 -2.489 -6.607 1.00 88.25 88 LEU A O 1
ATOM 678 N N . LEU A 1 89 ? 4.271 -3.055 -6.571 1.00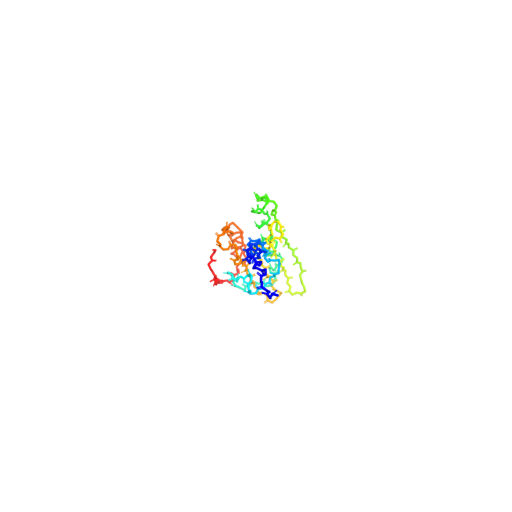 91.62 89 LEU A N 1
ATOM 679 C CA . LEU A 1 89 ? 3.894 -2.371 -5.345 1.00 91.62 89 LEU A CA 1
ATOM 680 C C . LEU A 1 89 ? 2.973 -3.283 -4.543 1.00 91.62 89 LEU A C 1
ATOM 682 O O . LEU A 1 89 ? 2.164 -4.010 -5.120 1.00 91.62 89 LEU A O 1
ATOM 686 N N . THR A 1 90 ? 3.081 -3.245 -3.224 1.00 94.38 90 THR A N 1
ATOM 687 C CA . THR A 1 90 ? 2.170 -3.959 -2.335 1.00 94.38 90 THR A CA 1
ATOM 688 C C . THR A 1 90 ? 1.763 -3.119 -1.159 1.00 94.38 90 THR A C 1
ATOM 690 O O . THR A 1 90 ? 2.584 -2.374 -0.639 1.00 94.38 90 THR A O 1
ATOM 693 N N . ALA A 1 91 ? 0.526 -3.292 -0.712 1.00 96.88 91 ALA A N 1
ATOM 694 C CA . ALA A 1 91 ? 0.024 -2.701 0.512 1.00 96.88 91 ALA A CA 1
ATOM 695 C C . ALA A 1 91 ? -0.534 -3.808 1.399 1.00 96.88 91 ALA A C 1
ATOM 697 O O . ALA A 1 91 ? -1.412 -4.558 0.978 1.00 96.88 91 ALA A O 1
ATOM 698 N N . ASP A 1 92 ? -0.021 -3.913 2.617 1.00 97.19 92 ASP A N 1
ATOM 699 C CA . ASP A 1 92 ? -0.534 -4.822 3.635 1.00 97.19 92 ASP A CA 1
ATOM 700 C C . ASP A 1 92 ? -1.279 -3.986 4.685 1.00 97.19 92 ASP A C 1
ATOM 702 O O . ASP A 1 92 ? -0.691 -3.116 5.326 1.00 97.19 92 ASP A O 1
ATOM 706 N N . LEU A 1 93 ? -2.582 -4.236 4.836 1.00 98.00 93 LEU A N 1
ATOM 707 C CA . LEU A 1 93 ? -3.472 -3.603 5.809 1.00 98.00 93 LEU A CA 1
ATOM 708 C C . LEU A 1 93 ? -3.803 -4.634 6.881 1.00 98.00 93 LEU A C 1
ATOM 710 O O . LEU A 1 93 ? -4.640 -5.509 6.665 1.00 98.00 93 LEU A O 1
ATOM 714 N N . ARG A 1 94 ? -3.145 -4.555 8.032 1.00 97.75 94 ARG A N 1
ATOM 715 C CA . ARG A 1 94 ? -3.263 -5.546 9.106 1.00 97.75 94 ARG A CA 1
ATOM 716 C C . ARG A 1 94 ? -4.445 -5.267 10.023 1.00 97.75 94 ARG A C 1
ATOM 718 O O . ARG A 1 94 ? -4.748 -4.108 10.279 1.00 97.75 94 ARG A O 1
ATOM 725 N N . ASP A 1 95 ? -5.076 -6.304 10.564 1.00 97.69 95 ASP A N 1
ATOM 726 C CA . ASP A 1 95 ? -6.254 -6.179 11.446 1.00 97.69 95 ASP A CA 1
ATOM 727 C C . ASP A 1 95 ? -5.965 -5.405 12.755 1.00 97.69 95 ASP A C 1
ATOM 729 O O . ASP A 1 95 ? -6.880 -4.882 13.384 1.00 97.69 95 ASP A O 1
ATOM 733 N N . ASP A 1 96 ? -4.691 -5.264 13.140 1.00 97.19 96 ASP A N 1
ATOM 734 C CA . ASP A 1 96 ? -4.225 -4.432 14.265 1.00 97.19 96 ASP A CA 1
ATOM 735 C C . ASP A 1 96 ? -4.108 -2.927 13.931 1.00 97.19 96 ASP A C 1
ATOM 737 O O . ASP A 1 96 ? -3.626 -2.131 14.747 1.00 97.19 96 ASP A O 1
ATOM 741 N N . GLY A 1 97 ? -4.544 -2.532 12.732 1.00 97.50 97 GLY A N 1
ATOM 742 C CA . GLY A 1 97 ? -4.536 -1.154 12.253 1.00 97.50 97 GLY A CA 1
ATOM 743 C C . GLY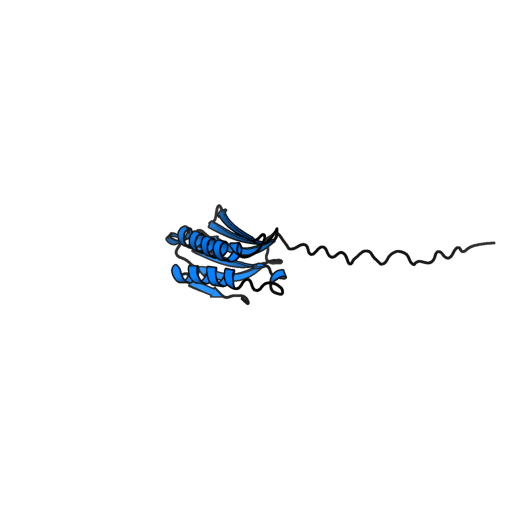 A 1 97 ? -3.193 -0.699 11.690 1.00 97.50 97 GLY A C 1
ATOM 744 O O . GLY A 1 97 ? -3.032 0.490 11.434 1.00 97.50 97 GLY A O 1
ATOM 745 N N . VAL A 1 98 ? -2.213 -1.588 11.500 1.00 97.94 98 VAL A N 1
ATOM 746 C CA . VAL A 1 98 ? -0.935 -1.242 10.857 1.00 97.94 98 VAL A CA 1
ATOM 747 C C . VAL A 1 98 ? -1.054 -1.355 9.340 1.00 97.94 98 VAL A C 1
ATOM 749 O O . VAL A 1 98 ? -1.563 -2.348 8.821 1.00 97.94 98 VAL A O 1
ATOM 752 N N . ILE A 1 99 ? -0.542 -0.356 8.623 1.00 97.69 99 ILE A N 1
ATOM 753 C CA . ILE A 1 99 ? -0.419 -0.379 7.165 1.00 97.69 99 ILE A CA 1
ATOM 754 C C . ILE A 1 99 ? 1.038 -0.228 6.741 1.00 97.69 99 ILE A C 1
ATOM 756 O O . ILE A 1 99 ? 1.763 0.619 7.265 1.00 97.69 99 ILE A O 1
ATOM 760 N N . THR A 1 100 ? 1.449 -1.024 5.760 1.00 96.81 100 THR A N 1
ATOM 761 C CA . THR A 1 100 ? 2.753 -0.894 5.104 1.00 96.81 100 THR A CA 1
ATOM 762 C C . THR A 1 100 ? 2.589 -0.936 3.596 1.00 96.81 100 THR A C 1
ATOM 764 O O . THR A 1 100 ? 1.937 -1.844 3.082 1.00 96.81 100 THR A O 1
ATOM 767 N N . ILE A 1 101 ? 3.212 0.005 2.890 1.00 95.56 101 ILE A N 1
ATOM 768 C CA . ILE A 1 101 ? 3.304 0.006 1.430 1.00 95.56 101 ILE A CA 1
ATOM 769 C C . ILE A 1 101 ? 4.762 -0.209 1.048 1.00 95.56 101 ILE A C 1
ATOM 771 O O . ILE A 1 101 ? 5.635 0.540 1.487 1.00 95.56 101 ILE A O 1
ATOM 775 N N . ALA A 1 102 ? 5.018 -1.221 0.227 1.00 93.44 102 ALA A N 1
ATOM 776 C CA . ALA A 1 102 ? 6.351 -1.607 -0.204 1.00 93.44 102 ALA A CA 1
ATOM 777 C C . ALA A 1 102 ? 6.455 -1.669 -1.728 1.00 93.44 102 ALA A C 1
ATOM 779 O O . ALA A 1 102 ? 5.537 -2.123 -2.409 1.00 93.44 102 ALA A O 1
ATOM 780 N N . ARG A 1 103 ? 7.598 -1.231 -2.252 1.00 90.06 103 ARG A N 1
ATOM 781 C CA . ARG A 1 103 ? 7.934 -1.137 -3.675 1.00 90.06 103 ARG A CA 1
ATOM 782 C C . ARG A 1 103 ? 9.033 -2.126 -4.034 1.00 90.06 103 ARG A C 1
ATOM 784 O O . ARG A 1 103 ? 9.950 -2.345 -3.250 1.00 90.06 103 ARG A O 1
ATOM 791 N N . MET A 1 104 ? 8.981 -2.685 -5.240 1.00 87.69 104 MET A N 1
ATOM 792 C CA . MET A 1 104 ? 10.064 -3.508 -5.778 1.00 87.69 104 MET A CA 1
ATOM 793 C C . MET A 1 104 ? 11.319 -2.659 -6.047 1.00 87.69 104 MET A C 1
ATOM 795 O O . MET A 1 104 ? 11.305 -1.770 -6.902 1.00 87.69 104 MET A O 1
ATOM 799 N N . LYS A 1 105 ? 12.440 -3.014 -5.407 1.00 84.94 105 LYS A N 1
ATOM 800 C CA . LYS A 1 105 ? 13.734 -2.316 -5.530 1.00 84.94 105 LYS A CA 1
ATOM 801 C C . LYS A 1 105 ? 14.257 -2.278 -6.966 1.00 84.94 105 LYS A C 1
ATOM 803 O O . LYS A 1 105 ? 14.700 -1.243 -7.440 1.00 84.94 105 LYS A O 1
ATOM 808 N N . ALA A 1 106 ? 14.161 -3.390 -7.701 1.00 75.19 106 ALA A N 1
ATOM 809 C CA . ALA A 1 106 ? 14.678 -3.501 -9.075 1.00 75.19 106 ALA A CA 1
ATOM 810 C C . ALA A 1 106 ? 13.993 -2.551 -10.079 1.00 75.19 106 ALA A C 1
ATOM 812 O O . ALA A 1 106 ? 14.542 -2.246 -11.138 1.00 75.19 106 ALA A O 1
ATOM 813 N N . ARG A 1 107 ? 12.783 -2.081 -9.759 1.00 64.12 107 ARG A N 1
ATOM 814 C CA . ARG A 1 107 ? 12.013 -1.141 -10.580 1.00 64.12 107 ARG A CA 1
ATOM 815 C C . ARG A 1 107 ? 12.173 0.308 -10.129 1.00 64.12 107 ARG A C 1
ATOM 817 O O . ARG A 1 107 ? 11.629 1.178 -10.807 1.00 64.12 107 ARG A O 1
ATOM 824 N N . SER A 1 108 ? 12.983 0.585 -9.098 1.00 57.31 108 SER A N 1
ATOM 825 C CA . SER A 1 108 ? 13.304 1.960 -8.701 1.00 57.31 108 SER A CA 1
ATOM 826 C C . SER A 1 108 ? 13.935 2.782 -9.831 1.00 57.31 108 SER A C 1
ATOM 828 O O . SER A 1 108 ? 13.746 3.991 -9.903 1.00 57.31 108 SER A O 1
ATOM 830 N N . MET A 1 109 ? 14.593 2.099 -10.776 1.00 48.72 109 MET A N 1
ATOM 831 C CA . MET A 1 109 ? 15.351 2.712 -11.867 1.00 48.72 109 MET A CA 1
ATOM 832 C C . MET A 1 109 ? 14.649 2.730 -13.241 1.00 48.72 109 MET A C 1
ATOM 834 O O . MET A 1 109 ? 15.201 3.314 -14.167 1.00 48.72 109 MET A O 1
ATOM 838 N N . SER A 1 110 ? 13.481 2.087 -13.432 1.00 49.38 110 SER A N 1
ATOM 839 C CA . SER A 1 110 ? 12.870 1.948 -14.783 1.00 49.38 110 SER A CA 1
ATOM 840 C C . SER A 1 110 ? 11.381 2.281 -14.902 1.00 49.38 110 SER A C 1
ATOM 842 O O . SER A 1 110 ? 10.904 2.495 -16.013 1.00 49.38 110 SER A O 1
ATOM 844 N N . THR A 1 111 ? 10.635 2.337 -13.798 1.00 61.53 111 THR A N 1
ATOM 845 C CA . THR A 1 111 ? 9.216 2.731 -13.792 1.00 61.53 111 THR A CA 1
ATOM 846 C C . THR A 1 111 ? 8.950 3.568 -12.556 1.00 61.53 111 THR A C 1
ATOM 848 O O . THR A 1 111 ? 9.326 3.170 -11.452 1.00 61.53 111 THR A O 1
ATOM 851 N N . THR A 1 112 ? 8.291 4.709 -12.718 1.00 66.50 112 THR A N 1
ATOM 852 C CA . THR A 1 112 ? 8.160 5.671 -11.623 1.00 66.50 112 THR A CA 1
ATOM 853 C C . THR A 1 112 ? 7.121 5.283 -10.572 1.00 66.50 112 THR A C 1
ATOM 855 O O . THR A 1 112 ? 7.169 5.880 -9.511 1.00 66.50 112 THR A O 1
ATOM 858 N N . LEU A 1 113 ? 6.219 4.313 -10.811 1.00 82.56 113 LEU A N 1
ATOM 859 C CA . LEU A 1 113 ? 5.114 3.904 -9.902 1.00 82.56 113 LEU A CA 1
ATOM 860 C C . LEU A 1 113 ? 4.332 5.073 -9.262 1.00 82.56 113 LEU A C 1
ATOM 862 O O . LEU A 1 113 ? 3.617 4.910 -8.275 1.00 82.56 113 LEU A O 1
ATOM 866 N N . GLY A 1 114 ? 4.494 6.277 -9.812 1.00 86.62 114 GLY A N 1
ATOM 867 C CA . GLY A 1 114 ? 4.000 7.520 -9.246 1.00 86.62 114 GLY A CA 1
ATOM 868 C C . GLY A 1 114 ? 2.478 7.554 -9.199 1.00 86.62 114 GLY A C 1
ATOM 869 O O . GLY A 1 114 ? 1.946 7.929 -8.158 1.00 86.62 114 GLY A O 1
ATOM 870 N N . PRO A 1 115 ? 1.765 7.134 -10.263 1.00 89.00 115 PRO A N 1
ATOM 871 C CA . PRO A 1 115 ? 0.310 7.039 -10.234 1.00 89.00 115 PRO A CA 1
ATOM 872 C C . PRO A 1 115 ? -0.210 6.082 -9.155 1.00 89.00 115 PRO A C 1
ATOM 874 O O . PRO A 1 115 ? -1.133 6.438 -8.428 1.00 89.00 115 PRO A O 1
ATOM 877 N N . GLU A 1 116 ? 0.396 4.903 -8.997 1.00 90.81 116 GLU A N 1
ATOM 878 C CA . GLU A 1 116 ? 0.001 3.902 -7.999 1.00 90.81 116 GLU A CA 1
ATOM 879 C C . GLU A 1 116 ? 0.258 4.399 -6.572 1.00 90.81 116 GLU A C 1
ATOM 881 O O . GLU A 1 116 ? -0.587 4.242 -5.684 1.00 90.81 116 GLU A O 1
ATOM 886 N N . ILE A 1 117 ? 1.411 5.037 -6.350 1.00 92.06 117 ILE A N 1
ATOM 887 C CA . ILE A 1 117 ? 1.755 5.643 -5.062 1.00 92.06 117 ILE A CA 1
ATOM 888 C C . ILE A 1 117 ? 0.796 6.797 -4.765 1.00 92.06 117 ILE A C 1
ATOM 890 O O . ILE A 1 117 ? 0.229 6.839 -3.678 1.00 92.06 117 ILE A O 1
ATOM 894 N N . ALA A 1 118 ? 0.546 7.694 -5.721 1.00 93.19 118 ALA A N 1
ATOM 895 C CA . ALA A 1 118 ? -0.377 8.813 -5.549 1.00 93.19 118 ALA A CA 1
ATOM 896 C C . ALA A 1 118 ? -1.802 8.337 -5.230 1.00 93.19 118 ALA A C 1
ATOM 898 O O . ALA A 1 118 ? -2.408 8.839 -4.284 1.00 93.19 118 ALA A O 1
ATOM 899 N N . ALA A 1 119 ? -2.301 7.328 -5.950 1.00 94.00 119 ALA A N 1
ATOM 900 C CA . ALA A 1 119 ? -3.602 6.719 -5.687 1.00 94.00 119 ALA A CA 1
ATOM 901 C C . ALA A 1 119 ? -3.682 6.145 -4.263 1.00 94.00 119 ALA A C 1
ATOM 903 O O . ALA A 1 119 ? -4.656 6.391 -3.549 1.00 94.00 119 ALA A O 1
ATOM 904 N N . ALA A 1 120 ? -2.627 5.458 -3.809 1.00 95.38 120 ALA A N 1
ATOM 905 C CA . ALA A 1 120 ? -2.541 4.997 -2.429 1.00 95.38 120 ALA A CA 1
ATOM 906 C C . ALA A 1 120 ? -2.587 6.172 -1.439 1.00 95.38 120 ALA A C 1
ATOM 908 O O . ALA A 1 120 ? -3.413 6.156 -0.527 1.00 95.38 120 ALA A O 1
ATOM 909 N N . MET A 1 121 ? -1.773 7.218 -1.635 1.00 95.88 121 MET A N 1
ATOM 910 C CA . MET A 1 121 ? -1.741 8.388 -0.745 1.00 95.88 121 MET A CA 1
ATOM 911 C C . MET A 1 121 ? -3.102 9.086 -0.650 1.00 95.88 121 MET A C 1
ATOM 913 O O . MET A 1 121 ? -3.500 9.507 0.435 1.00 95.88 121 MET A O 1
ATOM 917 N N . THR A 1 122 ? -3.845 9.188 -1.754 1.00 97.06 122 THR A N 1
ATOM 918 C CA . THR A 1 122 ? -5.204 9.743 -1.752 1.00 97.06 122 THR A CA 1
ATOM 919 C C . THR A 1 122 ? -6.125 8.961 -0.819 1.00 97.06 122 THR A C 1
ATOM 921 O O . THR A 1 122 ? -6.857 9.570 -0.039 1.00 97.06 122 THR A O 1
ATOM 924 N N . CYS A 1 123 ? -6.058 7.629 -0.834 1.00 97.56 123 CYS A N 1
ATOM 925 C CA . CYS A 1 123 ? -6.835 6.793 0.079 1.00 97.56 123 CYS A CA 1
ATOM 926 C C . CYS A 1 123 ? -6.366 6.921 1.531 1.00 97.56 123 CYS A C 1
ATOM 928 O O . CYS A 1 123 ? -7.203 7.045 2.424 1.00 97.56 123 CYS A O 1
ATOM 930 N N . LEU A 1 124 ? -5.053 6.972 1.781 1.00 97.62 124 LEU A N 1
ATOM 931 C CA . LEU A 1 124 ? -4.525 7.203 3.131 1.00 97.62 124 LEU A CA 1
ATOM 932 C C . LEU A 1 124 ? -5.062 8.512 3.725 1.00 97.62 124 LEU A C 1
ATOM 934 O O . LEU A 1 124 ? -5.538 8.526 4.858 1.00 97.62 124 LEU A O 1
ATOM 938 N N . ASN A 1 125 ? -5.058 9.588 2.937 1.00 97.12 125 ASN A N 1
ATOM 939 C CA . ASN A 1 125 ? -5.589 10.883 3.356 1.00 97.12 125 ASN A CA 1
ATOM 940 C C . ASN A 1 125 ? -7.109 10.854 3.550 1.00 97.12 125 ASN A C 1
ATOM 942 O O . ASN A 1 125 ? -7.612 11.403 4.524 1.00 97.12 125 ASN A O 1
ATOM 946 N N . ARG A 1 126 ? -7.850 10.184 2.659 1.00 97.38 126 ARG A N 1
ATOM 947 C CA . ARG A 1 126 ? -9.317 10.084 2.731 1.00 97.38 126 ARG A CA 1
ATOM 948 C C . ARG A 1 126 ? -9.815 9.408 4.010 1.00 97.38 126 ARG A C 1
ATOM 950 O O . ARG A 1 126 ? -10.912 9.722 4.465 1.00 97.38 126 ARG A O 1
ATOM 957 N N . TYR A 1 127 ? -9.048 8.467 4.555 1.00 97.00 127 TYR A N 1
ATOM 958 C CA . TYR A 1 127 ? -9.430 7.698 5.744 1.00 97.00 127 TYR A CA 1
ATOM 959 C C . TYR A 1 127 ? -8.663 8.099 7.010 1.00 97.00 127 TYR A C 1
ATOM 961 O O . TYR A 1 127 ? -8.732 7.375 8.006 1.00 97.00 127 TYR A O 1
ATOM 969 N N . ASP A 1 128 ? -7.997 9.259 6.995 1.00 96.38 128 ASP A N 1
ATOM 970 C CA . ASP A 1 128 ? -7.268 9.834 8.134 1.00 96.38 128 ASP A CA 1
ATOM 971 C C . ASP A 1 128 ? -6.157 8.914 8.669 1.00 96.38 128 ASP A C 1
ATOM 973 O O . ASP A 1 128 ? -5.913 8.819 9.875 1.00 96.38 128 ASP A O 1
ATOM 977 N N . VAL A 1 129 ? -5.483 8.191 7.772 1.00 96.62 129 VAL A N 1
ATOM 978 C CA . VAL A 1 129 ? -4.358 7.333 8.146 1.00 96.62 129 VAL A CA 1
ATOM 979 C C . VAL A 1 129 ? -3.197 8.207 8.611 1.00 96.62 129 VAL A C 1
ATOM 981 O O . VAL A 1 129 ? -2.752 9.106 7.902 1.00 96.62 129 VAL A O 1
ATOM 984 N N . THR A 1 130 ? -2.639 7.905 9.781 1.00 96.88 130 THR A N 1
ATOM 985 C CA . THR A 1 130 ? -1.387 8.521 10.234 1.00 96.88 130 THR A CA 1
ATOM 986 C C . THR A 1 130 ? -0.220 7.731 9.659 1.00 96.88 130 THR A C 1
ATOM 988 O O . THR A 1 130 ? -0.006 6.589 10.061 1.00 96.88 130 THR A O 1
ATOM 991 N N . TYR A 1 131 ? 0.548 8.305 8.736 1.00 95.75 131 TYR A N 1
ATOM 992 C CA . TYR A 1 131 ? 1.638 7.596 8.061 1.00 95.75 131 TYR A CA 1
ATOM 993 C C . TYR A 1 131 ? 2.929 8.415 7.972 1.00 95.75 131 TYR A C 1
ATOM 995 O O . TYR A 1 131 ? 2.944 9.634 8.136 1.00 95.75 131 TYR A O 1
ATOM 1003 N N . LYS A 1 132 ? 4.031 7.718 7.694 1.00 94.50 132 LYS A N 1
ATOM 1004 C CA . LYS A 1 132 ? 5.355 8.272 7.413 1.00 94.50 132 LYS A CA 1
ATOM 1005 C C . LYS A 1 132 ? 5.862 7.689 6.101 1.00 94.50 132 LYS A C 1
ATOM 1007 O O . LYS A 1 132 ? 5.761 6.482 5.886 1.00 94.50 132 LYS A O 1
ATOM 1012 N N . GLN A 1 133 ? 6.425 8.539 5.247 1.00 89.25 133 GLN A N 1
ATOM 1013 C CA . GLN A 1 133 ? 7.224 8.074 4.117 1.00 89.25 133 GLN A CA 1
ATOM 1014 C C . GLN A 1 133 ? 8.621 7.722 4.628 1.00 89.25 133 GLN A C 1
ATOM 1016 O O . GLN A 1 133 ? 9.285 8.554 5.244 1.00 89.25 133 GLN A O 1
ATOM 1021 N N . VAL A 1 134 ? 9.024 6.472 4.427 1.00 87.06 134 VAL A N 1
ATOM 1022 C CA . VAL A 1 134 ? 10.286 5.910 4.943 1.00 87.06 134 VAL A CA 1
ATOM 1023 C C . VAL A 1 134 ? 11.306 5.629 3.837 1.00 87.06 134 VAL A C 1
ATOM 1025 O O . VAL A 1 134 ? 12.476 5.410 4.135 1.00 87.06 134 VAL A O 1
ATOM 1028 N N . GLY A 1 135 ? 10.890 5.689 2.570 1.00 73.12 135 GLY A N 1
ATOM 1029 C CA . GLY A 1 135 ? 11.743 5.491 1.398 1.00 73.12 135 GLY A CA 1
ATOM 1030 C C . GLY A 1 135 ? 11.498 6.547 0.320 1.00 73.12 135 GLY A C 1
ATOM 1031 O O . GLY A 1 135 ? 10.582 7.364 0.426 1.00 73.12 135 GLY A O 1
ATOM 1032 N N . THR A 1 136 ? 12.330 6.540 -0.721 1.00 65.62 136 THR A N 1
ATOM 1033 C CA . THR A 1 136 ? 12.172 7.424 -1.886 1.00 65.62 136 THR A CA 1
ATOM 1034 C C . THR A 1 136 ? 10.935 7.029 -2.710 1.00 65.62 136 THR A C 1
ATOM 1036 O O . THR A 1 136 ? 10.771 5.832 -2.973 1.00 65.62 136 THR A O 1
ATOM 1039 N N . PRO A 1 137 ? 10.090 7.996 -3.128 1.00 57.44 137 PRO A N 1
ATOM 1040 C CA . PRO A 1 137 ? 8.954 7.751 -4.020 1.00 57.44 137 PRO A CA 1
ATOM 1041 C C . PRO A 1 137 ? 9.325 6.986 -5.297 1.00 57.44 137 PRO A C 1
ATOM 1043 O O . PRO A 1 137 ? 10.433 7.181 -5.853 1.00 57.44 137 PRO A O 1
#

pLDDT: mean 81.59, std 19.27, range [33.78, 98.19]

Radius of gyration: 22.13 Å; chains: 1; bounding box: 73×51×44 Å

Foldseek 3Di:
DDDDDPPDPDPPDPPDPPPPVPQDLDDDPVFKDWFKKWFADLVCQVVLLVQLQVQLQVVQVVPPQWHWDWDDDPFGIKIFTDHNSHTAKMWGQGSRRIIIIMGTPVCVPPDPCVSSVVSSVVSCVVRVIGMDGPDDD

Secondary structure (DSSP, 8-state):
----------S----S---------S-STTTEEEEEEEE--GGGHHHHHHHHHHHHHHHHTTSTTEEEEEEEETTEEEEEEEETTEEEEEEEEETTSEEEEEEEGGGTTT---HHHHHHHHHHHHHTT-EEEE-S--